Protein AF-U2QG32-F1 (afdb_monomer)

Foldseek 3Di:
DADDDDDADEDADLLVVLCVQLVPHQAEGELHQYCVNDALSDQLNVQQLPDPPFAWDQDPVGIDTDPDHDPSSVVSNVVNVVSVVSNVVSCPPRPYHYDYDHDDPVRNVVD

Solvent-accessible surface area (backbone atoms only — not comparable to full-atom values): 6583 Å² total; per-residue (Å²): 138,92,64,79,88,79,81,74,46,85,57,71,62,61,66,62,47,46,55,51,49,59,72,66,24,88,48,51,34,63,65,84,35,33,43,76,66,36,87,21,39,30,62,63,38,42,36,51,49,69,45,82,97,50,35,32,32,76,49,99,91,38,58,40,83,40,99,47,88,33,71,59,34,52,50,15,34,48,51,49,48,54,53,48,52,58,46,52,64,67,42,76,84,49,94,47,46,79,40,84,86,66,60,50,71,68,63,54,70,73,74

Secondary structure (DSSP, 8-state):
------SPPPSS-HHHHHHHHHHH-SSEEEPP--GGG-TTSSHHHHHHHT-TT--EEEETTEEEE-SS--HHHHHHHHHHHHHHHHHHHHHTT--SEEE-----HHHHHT-

Radius of gyration: 14.63 Å; Cα contacts (8 Å, |Δi|>4): 160; chains: 1; bounding box: 33×24×49 Å

Structure (mmCIF, N/CA/C/O backbone):
data_AF-U2QG32-F1
#
_entry.id   AF-U2QG32-F1
#
loop_
_atom_site.group_PDB
_atom_site.id
_atom_site.type_symbol
_atom_site.label_atom_id
_atom_site.label_alt_id
_atom_site.label_comp_id
_atom_site.label_asym_id
_atom_site.label_entity_id
_atom_site.label_seq_id
_atom_site.pdbx_PDB_ins_code
_atom_site.Cartn_x
_atom_site.Cartn_y
_atom_site.Cartn_z
_atom_site.occupancy
_atom_site.B_iso_or_equiv
_atom_site.auth_seq_id
_atom_site.auth_comp_id
_atom_site.auth_asym_id
_atom_site.auth_atom_id
_atom_site.pdbx_PDB_model_num
ATOM 1 N N . MET A 1 1 ? -0.188 2.613 -28.923 1.00 55.59 1 MET A N 1
ATOM 2 C CA . MET A 1 1 ? -1.343 2.313 -28.050 1.00 55.59 1 MET A CA 1
ATOM 3 C C . MET A 1 1 ? -1.151 3.103 -26.763 1.00 55.59 1 MET A C 1
ATOM 5 O O . MET A 1 1 ? -0.023 3.141 -26.295 1.00 55.59 1 MET A O 1
ATOM 9 N N . IL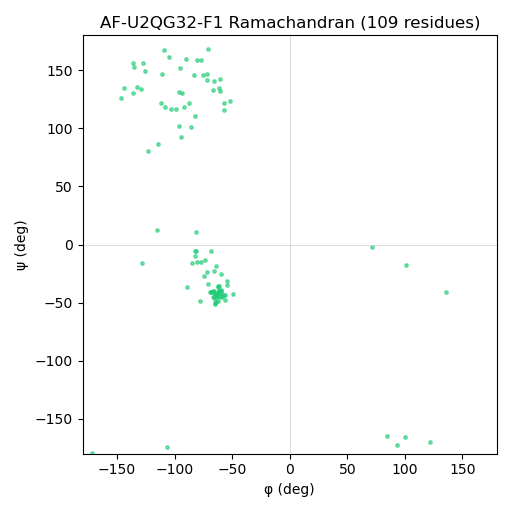E A 1 2 ? -2.180 3.778 -26.245 1.00 71.62 2 ILE A N 1
ATOM 10 C CA . ILE A 1 2 ? -2.126 4.431 -24.925 1.00 71.62 2 ILE A CA 1
ATOM 11 C C . ILE A 1 2 ? -2.893 3.522 -23.970 1.00 71.62 2 ILE A C 1
ATOM 13 O O . ILE A 1 2 ? -4.083 3.295 -24.176 1.00 71.62 2 ILE A O 1
ATOM 17 N N . ALA A 1 3 ? -2.202 2.979 -22.973 1.00 75.88 3 ALA A N 1
ATOM 18 C CA . ALA A 1 3 ? -2.788 2.152 -21.928 1.00 75.88 3 ALA A CA 1
ATOM 19 C C . ALA A 1 3 ? -2.739 2.902 -20.593 1.00 75.88 3 ALA A C 1
ATOM 21 O O . ALA A 1 3 ? -1.840 3.703 -20.334 1.00 75.88 3 ALA A O 1
ATOM 22 N N . THR A 1 4 ? -3.732 2.681 -19.741 1.00 76.25 4 THR A N 1
ATOM 23 C CA . THR A 1 4 ? -3.775 3.231 -18.383 1.00 76.25 4 THR A CA 1
ATOM 24 C C . THR A 1 4 ? -4.408 2.191 -17.479 1.00 76.25 4 THR A C 1
ATOM 26 O O . THR A 1 4 ? -5.426 1.605 -17.839 1.00 76.25 4 THR A O 1
ATOM 29 N N . ALA A 1 5 ? -3.816 1.963 -16.309 1.00 81.75 5 ALA A N 1
ATOM 30 C CA . ALA A 1 5 ? -4.427 1.133 -15.283 1.00 81.75 5 ALA A CA 1
ATOM 31 C C . ALA A 1 5 ? -5.170 2.004 -14.268 1.00 81.75 5 ALA A C 1
ATOM 33 O O . ALA A 1 5 ? -4.618 2.973 -13.743 1.00 81.75 5 ALA A O 1
ATOM 34 N N . LEU A 1 6 ? -6.416 1.629 -13.985 1.00 80.31 6 LEU A N 1
ATOM 35 C CA . LEU A 1 6 ? -7.248 2.222 -12.947 1.00 80.31 6 LEU A CA 1
ATOM 36 C C . LEU A 1 6 ? -7.821 1.106 -12.073 1.00 80.31 6 LEU A C 1
ATOM 38 O O . LEU A 1 6 ? -8.359 0.129 -12.589 1.00 80.31 6 LEU A O 1
ATOM 42 N N . GLY A 1 7 ? -7.749 1.292 -10.757 1.00 84.69 7 GLY A N 1
ATOM 43 C CA . GLY A 1 7 ? -8.335 0.375 -9.782 1.00 84.69 7 GLY A CA 1
ATOM 44 C C . GLY A 1 7 ? -7.453 -0.820 -9.419 1.00 84.69 7 GLY A C 1
ATOM 45 O O . GLY A 1 7 ? -6.242 -0.824 -9.640 1.00 84.69 7 GLY A O 1
ATOM 46 N N . SER A 1 8 ? -8.091 -1.802 -8.788 1.00 92.62 8 SER A N 1
ATOM 47 C CA . SER A 1 8 ? -7.448 -2.977 -8.209 1.00 92.62 8 SER A CA 1
ATOM 48 C C . SER A 1 8 ? -7.203 -4.076 -9.245 1.00 92.62 8 SER A C 1
ATOM 50 O O . SER A 1 8 ? -8.018 -4.311 -10.136 1.00 92.62 8 SER A O 1
ATOM 52 N N . PHE A 1 9 ? -6.109 -4.808 -9.075 1.00 94.88 9 PHE A N 1
ATOM 53 C CA . PHE A 1 9 ? -5.746 -5.976 -9.866 1.00 94.88 9 PHE A CA 1
ATOM 54 C C . PHE A 1 9 ? -6.196 -7.269 -9.177 1.00 94.88 9 PHE A C 1
ATOM 56 O O . PHE A 1 9 ? -6.301 -7.354 -7.950 1.00 94.88 9 PHE A O 1
ATOM 63 N N . ALA A 1 10 ? -6.452 -8.297 -9.983 1.00 93.44 10 ALA A N 1
ATOM 64 C CA . ALA A 1 10 ? -6.772 -9.631 -9.495 1.00 93.44 10 A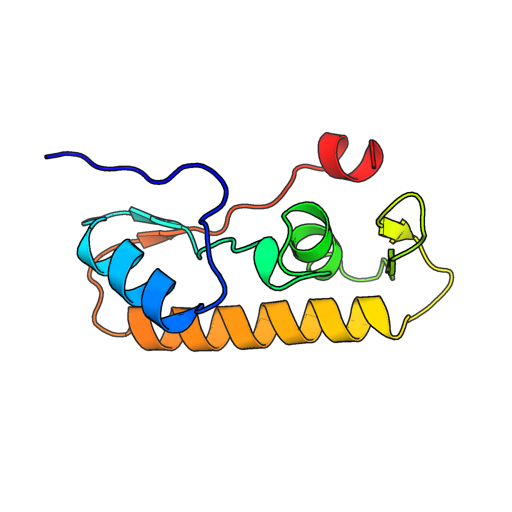LA A CA 1
ATOM 65 C C . ALA A 1 10 ? -5.506 -10.415 -9.103 1.00 93.44 10 ALA A C 1
ATOM 67 O O . ALA A 1 10 ? -4.414 -10.163 -9.608 1.00 93.44 10 ALA A O 1
ATOM 68 N N . GLY A 1 11 ? -5.681 -11.430 -8.253 1.00 95.94 11 GLY A N 1
ATOM 69 C CA . GLY A 1 11 ? -4.624 -12.375 -7.885 1.00 95.94 11 GLY A CA 1
ATOM 70 C C . GLY A 1 11 ? -3.846 -12.001 -6.622 1.00 95.94 11 GLY A C 1
ATOM 71 O O . GLY A 1 11 ? -4.217 -11.093 -5.880 1.00 95.94 11 GLY A O 1
ATOM 72 N N . HIS A 1 12 ? -2.777 -12.760 -6.362 1.00 97.38 12 HIS A N 1
ATOM 73 C CA . HIS A 1 12 ? -2.022 -12.705 -5.102 1.00 97.38 12 HIS A CA 1
ATOM 74 C C . HIS A 1 12 ? -0.506 -12.520 -5.285 1.00 97.38 12 HIS A C 1
ATOM 76 O O . HIS A 1 12 ? 0.181 -12.169 -4.327 1.00 97.38 12 HIS A O 1
ATOM 82 N N . ASP A 1 13 ? 0.018 -12.750 -6.493 1.00 97.62 13 ASP A N 1
ATOM 83 C CA . ASP A 1 13 ? 1.441 -12.597 -6.801 1.00 97.62 13 ASP A CA 1
ATOM 84 C C . ASP A 1 13 ? 1.745 -11.139 -7.165 1.00 97.62 13 ASP A C 1
ATOM 86 O O . ASP A 1 13 ? 1.468 -10.667 -8.271 1.00 97.62 13 ASP A O 1
ATOM 90 N N . TYR A 1 14 ? 2.305 -10.419 -6.196 1.00 97.69 14 TYR A N 1
ATOM 91 C CA . TYR A 1 14 ? 2.614 -9.004 -6.338 1.00 97.69 14 TYR A CA 1
ATOM 92 C C . TYR A 1 14 ? 3.744 -8.748 -7.343 1.00 97.69 14 TYR A C 1
ATOM 94 O O . TYR A 1 14 ? 3.638 -7.843 -8.165 1.00 97.69 14 TYR A O 1
ATOM 102 N N . ALA A 1 15 ? 4.796 -9.572 -7.334 1.00 97.69 15 ALA A N 1
ATOM 103 C CA . ALA A 1 15 ? 5.941 -9.398 -8.225 1.00 97.69 15 ALA A CA 1
ATOM 104 C C . ALA A 1 15 ? 5.558 -9.670 -9.687 1.00 97.69 15 ALA A C 1
ATOM 106 O O . ALA A 1 15 ? 5.944 -8.917 -10.583 1.00 97.69 15 ALA A O 1
ATOM 107 N N . ALA A 1 16 ? 4.752 -10.708 -9.940 1.00 97.44 16 ALA A N 1
ATOM 108 C CA . ALA A 1 16 ? 4.205 -10.951 -11.273 1.00 97.44 16 ALA A CA 1
ATOM 109 C C . ALA A 1 16 ? 3.322 -9.792 -11.750 1.00 97.44 16 ALA A C 1
ATOM 111 O O . ALA A 1 16 ? 3.423 -9.387 -12.909 1.00 97.44 16 ALA A O 1
ATOM 112 N N . CYS A 1 17 ? 2.509 -9.218 -10.859 1.0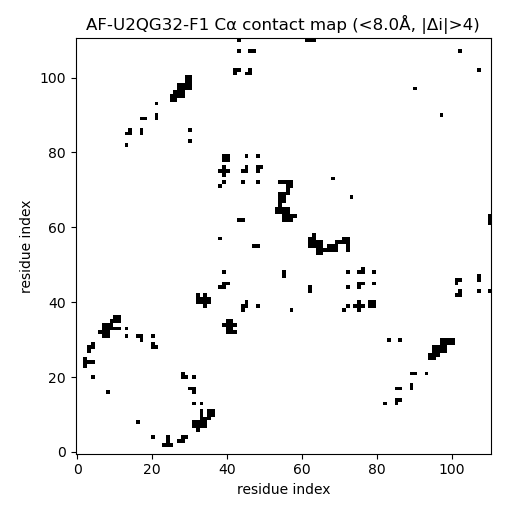0 97.31 17 CYS A N 1
ATOM 113 C CA . CYS A 1 17 ? 1.698 -8.052 -11.190 1.00 97.31 17 CYS A CA 1
ATOM 114 C C . CYS A 1 17 ? 2.559 -6.821 -11.516 1.00 97.31 17 CYS A C 1
ATOM 116 O O . CYS A 1 17 ? 2.304 -6.168 -12.524 1.00 97.31 17 CYS A O 1
ATOM 118 N N . CYS A 1 18 ? 3.622 -6.547 -10.749 1.00 96.69 18 CYS A N 1
ATOM 119 C CA . CYS A 1 18 ? 4.574 -5.471 -11.050 1.00 96.69 18 CYS A CA 1
ATOM 120 C C . CYS A 1 18 ? 5.188 -5.625 -12.447 1.00 96.69 18 CYS A C 1
ATOM 122 O O . CYS A 1 18 ? 5.173 -4.671 -13.222 1.00 96.69 18 CYS A O 1
ATOM 124 N N . ARG A 1 19 ? 5.670 -6.829 -12.798 1.00 95.88 19 ARG A N 1
ATOM 125 C CA . ARG A 1 19 ? 6.213 -7.109 -14.140 1.00 95.88 19 ARG A CA 1
ATOM 126 C C . ARG A 1 19 ? 5.190 -6.851 -15.241 1.00 95.88 19 ARG A C 1
ATOM 128 O O . ARG A 1 19 ? 5.528 -6.220 -16.236 1.00 95.88 19 ARG A O 1
ATOM 135 N N . ALA A 1 20 ? 3.953 -7.312 -15.057 1.00 94.88 20 ALA A N 1
ATOM 136 C CA . ALA A 1 20 ? 2.888 -7.108 -16.033 1.00 94.88 20 ALA A CA 1
ATOM 137 C C . ALA A 1 20 ? 2.554 -5.617 -16.198 1.00 94.88 20 ALA A C 1
ATOM 139 O O . ALA A 1 20 ? 2.550 -5.098 -17.307 1.00 94.88 20 ALA A O 1
ATOM 140 N N . VAL A 1 21 ? 2.338 -4.898 -15.094 1.00 94.56 21 VAL A N 1
ATOM 141 C CA . VAL A 1 21 ? 1.972 -3.473 -15.115 1.00 94.56 21 VAL A CA 1
ATOM 142 C C . VAL A 1 21 ? 3.062 -2.616 -15.759 1.00 94.56 21 VAL A C 1
ATOM 144 O O . VAL A 1 21 ? 2.755 -1.765 -16.591 1.00 94.56 21 VAL A O 1
ATOM 147 N N . LEU A 1 22 ? 4.328 -2.843 -15.407 1.00 94.62 22 LEU A N 1
ATOM 148 C CA . LEU A 1 22 ? 5.453 -2.077 -15.947 1.00 94.62 22 LEU A CA 1
ATOM 149 C C . LEU A 1 22 ? 5.792 -2.467 -17.394 1.00 94.62 22 LEU A C 1
ATOM 151 O O . LEU A 1 22 ? 6.278 -1.622 -18.144 1.00 94.62 22 LEU A O 1
ATOM 155 N N . GLY A 1 23 ? 5.504 -3.708 -17.802 1.00 93.62 23 GLY A N 1
ATOM 156 C CA . GLY A 1 23 ? 5.646 -4.161 -19.188 1.00 93.62 23 GLY A CA 1
ATOM 157 C C . GLY A 1 23 ? 4.597 -3.571 -20.136 1.00 93.62 23 GLY A C 1
ATOM 158 O O . GLY A 1 23 ? 4.913 -3.278 -21.285 1.00 93.62 23 GLY A O 1
ATOM 159 N N . GLU A 1 24 ? 3.371 -3.352 -19.652 1.00 93.25 24 GLU A N 1
ATOM 160 C CA . GLU A 1 24 ? 2.254 -2.845 -20.466 1.00 93.25 24 GLU A CA 1
ATOM 161 C C . GLU A 1 24 ? 2.163 -1.310 -20.489 1.00 93.25 24 GLU A C 1
ATOM 163 O O . GLU A 1 24 ? 1.803 -0.703 -21.501 1.00 93.25 24 GLU A O 1
ATOM 168 N N . LEU A 1 25 ? 2.464 -0.645 -19.369 1.00 92.31 25 LEU A N 1
ATOM 169 C CA . LEU A 1 25 ? 2.315 0.802 -19.247 1.00 92.31 25 LEU A CA 1
ATOM 170 C C . LEU A 1 25 ? 3.644 1.501 -19.530 1.00 92.31 25 LEU A C 1
ATOM 172 O O . LEU A 1 25 ? 4.514 1.580 -18.672 1.00 92.31 25 LEU A O 1
ATOM 176 N N . VAL A 1 26 ? 3.796 2.062 -20.729 1.00 81.62 26 VAL A N 1
ATOM 177 C CA . VAL A 1 26 ? 5.008 2.788 -21.136 1.00 81.62 26 VAL A CA 1
ATOM 178 C C . VAL A 1 26 ? 4.807 4.284 -20.869 1.00 81.62 26 VAL A C 1
ATOM 180 O O . VAL A 1 26 ? 4.230 5.003 -21.679 1.00 81.62 26 VAL A O 1
ATOM 183 N N . GLY A 1 27 ? 5.215 4.759 -19.689 1.00 88.88 27 GLY A N 1
ATOM 184 C CA . GLY A 1 27 ? 5.265 6.191 -19.355 1.00 88.88 27 GLY A CA 1
ATOM 185 C C . GLY A 1 27 ? 4.713 6.546 -17.978 1.00 88.88 27 GLY A C 1
ATOM 186 O O . GLY A 1 27 ? 5.316 7.350 -17.270 1.00 88.88 27 GLY A O 1
ATOM 187 N N . ARG A 1 28 ? 3.602 5.933 -17.555 1.00 92.81 28 ARG A N 1
ATOM 188 C CA . ARG A 1 28 ? 3.055 6.110 -16.203 1.00 92.81 28 ARG A CA 1
ATOM 189 C C . ARG A 1 28 ? 2.390 4.833 -15.712 1.00 92.81 28 ARG A C 1
ATOM 191 O O . ARG A 1 28 ? 1.488 4.333 -16.374 1.00 92.81 28 ARG A O 1
ATOM 198 N N . ALA A 1 29 ? 2.796 4.356 -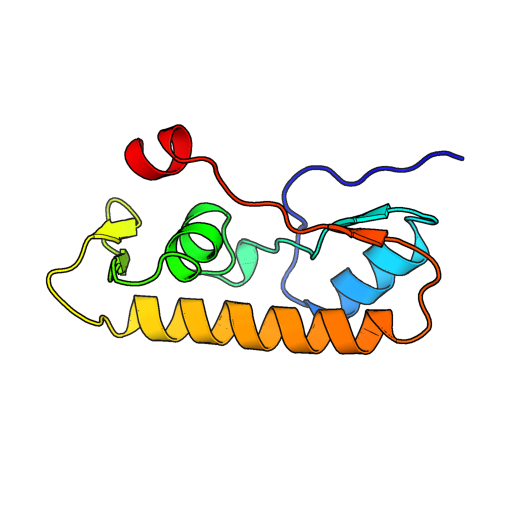14.540 1.00 93.94 29 ALA A N 1
ATOM 199 C CA . ALA A 1 29 ? 2.314 3.099 -13.981 1.00 93.94 29 ALA A CA 1
ATOM 200 C C . ALA A 1 29 ? 1.999 3.240 -12.486 1.00 93.94 29 ALA A C 1
ATOM 202 O O . ALA A 1 29 ? 2.837 3.749 -11.735 1.00 93.94 29 ALA A O 1
ATOM 203 N N . PRO A 1 30 ? 0.816 2.797 -12.024 1.00 94.19 30 PRO A N 1
ATOM 204 C CA . PRO A 1 30 ? 0.518 2.768 -10.606 1.00 94.19 30 PRO A CA 1
ATOM 205 C C . PRO A 1 30 ? 1.249 1.619 -9.915 1.00 94.19 30 PRO A C 1
ATOM 207 O O . PRO A 1 30 ? 1.385 0.531 -10.471 1.00 94.19 30 PRO A O 1
ATOM 210 N N . MET A 1 31 ? 1.653 1.846 -8.666 1.00 95.56 31 MET A N 1
ATOM 211 C CA . MET A 1 31 ? 1.995 0.759 -7.758 1.00 95.56 31 MET A CA 1
ATOM 212 C C . MET A 1 31 ? 0.772 -0.168 -7.635 1.00 95.56 31 MET A C 1
ATOM 214 O O . MET A 1 31 ? -0.299 0.325 -7.259 1.00 95.56 31 MET A O 1
ATOM 218 N N . PRO A 1 32 ? 0.885 -1.469 -7.959 1.00 95.94 32 PRO A N 1
ATOM 219 C CA . PRO A 1 32 ? -0.280 -2.339 -8.030 1.00 95.94 32 PRO A CA 1
ATOM 220 C C . PRO A 1 32 ? -1.032 -2.463 -6.703 1.00 95.94 32 PRO A C 1
ATOM 222 O O . PRO A 1 32 ? -0.435 -2.568 -5.630 1.00 95.94 32 PRO A O 1
ATOM 225 N N . GLU A 1 33 ? -2.361 -2.520 -6.775 1.00 95.62 33 GLU A N 1
ATOM 226 C CA . GLU A 1 33 ? -3.238 -2.857 -5.653 1.00 95.62 33 GLU A CA 1
ATOM 227 C C . GLU A 1 33 ? -3.836 -4.252 -5.851 1.00 95.62 33 GLU A C 1
ATOM 229 O O . GLU A 1 33 ? -4.546 -4.456 -6.827 1.00 95.62 33 GLU A O 1
ATOM 234 N N . LEU A 1 34 ? -3.563 -5.209 -4.951 1.00 97.00 34 LEU A N 1
ATOM 235 C CA . LEU A 1 34 ? -4.058 -6.595 -5.044 1.00 97.00 34 LEU A CA 1
ATOM 236 C C . LEU A 1 34 ? -4.851 -6.978 -3.777 1.00 97.00 34 LEU A C 1
ATOM 238 O O . LEU A 1 34 ? -4.308 -7.656 -2.898 1.00 97.00 34 LEU A O 1
ATOM 242 N N . PRO A 1 35 ? -6.134 -6.583 -3.659 1.00 96.31 35 PRO A N 1
ATOM 243 C CA . PRO A 1 35 ? -6.928 -6.781 -2.444 1.00 96.31 35 PRO A CA 1
ATOM 244 C C . PRO A 1 35 ? -7.092 -8.247 -2.021 1.00 96.31 35 PRO A C 1
ATOM 246 O O . PRO A 1 35 ? -7.273 -8.528 -0.839 1.00 96.31 35 PRO A O 1
ATOM 249 N N . ALA A 1 36 ? -6.993 -9.199 -2.957 1.00 96.94 36 ALA A N 1
ATOM 250 C CA . ALA A 1 36 ? -7.116 -10.625 -2.649 1.00 96.94 36 ALA A CA 1
ATOM 251 C C . ALA A 1 36 ? -5.994 -11.140 -1.720 1.00 96.94 36 ALA A C 1
ATOM 253 O O . ALA A 1 36 ? -6.177 -12.139 -1.032 1.00 96.94 36 ALA A O 1
ATOM 254 N N . ARG A 1 37 ? -4.868 -10.414 -1.603 1.00 96.75 37 ARG A N 1
ATOM 255 C CA . ARG A 1 37 ? -3.786 -10.708 -0.638 1.00 96.75 37 ARG A CA 1
ATOM 256 C C . ARG A 1 37 ? -4.182 -10.482 0.825 1.00 96.75 37 ARG A C 1
ATOM 258 O O . ARG A 1 37 ? -3.419 -10.838 1.721 1.00 96.75 37 ARG A O 1
ATOM 265 N N . GLY A 1 38 ? -5.379 -9.951 1.068 1.00 94.50 38 GLY A N 1
ATOM 266 C CA . GLY A 1 38 ? -5.987 -9.856 2.387 1.00 94.50 38 GLY A CA 1
ATOM 267 C C . GLY A 1 38 ? -5.857 -8.473 3.031 1.00 94.50 38 GLY A C 1
ATOM 268 O O . GLY A 1 38 ? -5.540 -7.489 2.357 1.00 94.50 38 GLY A O 1
ATOM 269 N N . PRO A 1 39 ? -6.129 -8.381 4.347 1.00 94.56 39 PRO A N 1
ATOM 270 C CA . PRO A 1 39 ? -6.138 -7.121 5.082 1.00 94.56 39 PRO A CA 1
ATOM 271 C C . PRO A 1 39 ? -4.863 -6.303 4.902 1.00 94.56 39 PRO A C 1
ATOM 273 O O . PRO A 1 39 ? -3.771 -6.760 5.237 1.00 94.56 39 PRO A O 1
ATOM 276 N N . GLY A 1 40 ? -5.016 -5.066 4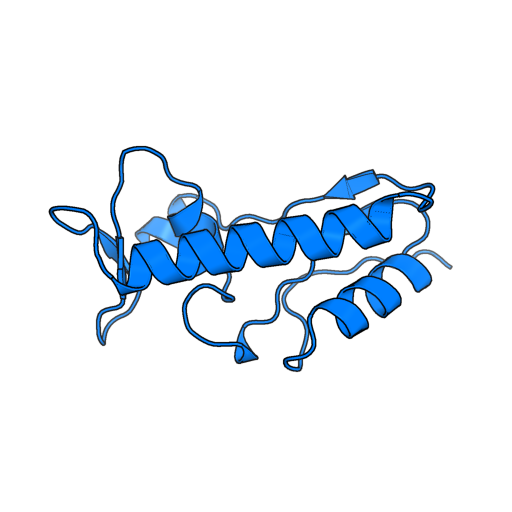.433 1.00 94.88 40 GLY A N 1
ATOM 277 C CA . GLY A 1 40 ? -3.903 -4.137 4.254 1.00 94.88 40 GLY A CA 1
ATOM 278 C C . GLY A 1 40 ? -3.438 -4.038 2.809 1.00 94.88 40 GLY A C 1
ATOM 279 O O . GLY A 1 40 ? -2.801 -3.048 2.468 1.00 94.88 40 GLY A O 1
ATOM 280 N N . ALA A 1 41 ? -3.804 -5.004 1.960 1.00 96.00 41 ALA A N 1
ATOM 281 C CA . ALA A 1 41 ? -3.586 -4.938 0.518 1.00 96.00 41 ALA A CA 1
ATOM 282 C C . ALA A 1 41 ? -4.706 -4.185 -0.221 1.00 96.00 41 ALA A C 1
ATOM 284 O O . ALA A 1 41 ? -4.523 -3.798 -1.376 1.00 96.00 41 ALA A O 1
ATOM 285 N N . ASP A 1 42 ? -5.852 -3.983 0.437 1.00 94.25 42 ASP A N 1
ATOM 286 C CA . ASP A 1 42 ? -6.994 -3.211 -0.053 1.00 94.25 42 ASP A CA 1
ATOM 287 C C . ASP A 1 42 ? -6.769 -1.691 0.049 1.00 94.25 42 ASP A C 1
ATOM 289 O O . ASP A 1 42 ? -5.975 -1.219 0.868 1.00 94.25 42 ASP A O 1
ATOM 293 N N . MET A 1 43 ? -7.511 -0.908 -0.744 1.00 94.25 43 MET A N 1
ATOM 294 C CA . MET A 1 43 ? -7.353 0.552 -0.812 1.00 94.25 43 MET A CA 1
ATOM 295 C C . MET A 1 43 ? -7.444 1.264 0.549 1.00 94.25 43 MET A C 1
ATOM 297 O O . MET A 1 43 ? -6.750 2.258 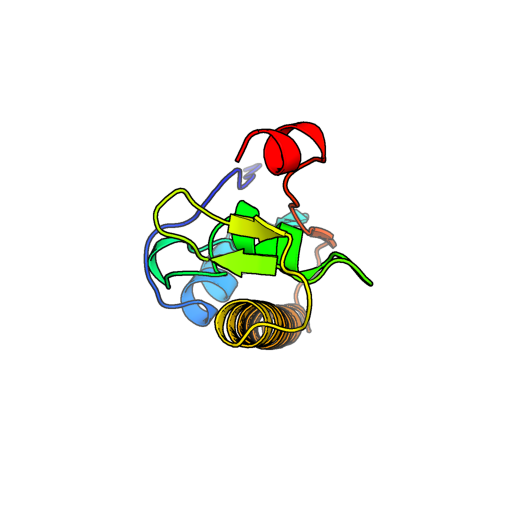0.768 1.00 94.25 43 MET A O 1
ATOM 301 N N . ILE A 1 44 ? -8.289 0.772 1.467 1.00 95.62 44 ILE A N 1
ATOM 302 C CA . ILE A 1 44 ? -8.509 1.404 2.773 1.00 95.62 44 ILE A CA 1
ATOM 303 C C . ILE A 1 44 ? -7.342 1.068 3.693 1.00 95.62 44 ILE A C 1
ATOM 305 O O . ILE A 1 44 ? -6.745 1.972 4.273 1.00 95.62 44 ILE A O 1
ATOM 309 N N . GLY A 1 45 ? -6.966 -0.209 3.774 1.00 95.12 45 GLY A N 1
ATOM 310 C CA . GLY A 1 45 ? -5.836 -0.661 4.580 1.00 95.12 45 GLY A CA 1
ATOM 311 C C . GLY A 1 45 ? -4.505 -0.027 4.162 1.00 95.12 45 GLY A C 1
ATOM 312 O O . GLY A 1 45 ? -3.728 0.398 5.024 1.00 95.12 45 GLY A O 1
ATOM 313 N N . ARG A 1 46 ? -4.261 0.123 2.851 1.00 95.75 46 ARG A N 1
ATOM 314 C CA . ARG A 1 46 ? -3.061 0.798 2.323 1.00 95.75 46 ARG A CA 1
ATOM 315 C C . ARG A 1 46 ? -3.038 2.273 2.690 1.00 95.75 46 ARG A C 1
ATOM 317 O O . ARG A 1 46 ? -2.043 2.753 3.228 1.00 95.75 46 ARG A O 1
ATOM 324 N N . ALA A 1 47 ? -4.134 2.985 2.437 1.00 95.75 47 ALA A N 1
ATOM 325 C CA . ALA A 1 47 ? -4.226 4.407 2.740 1.00 95.75 47 ALA A CA 1
ATOM 326 C C . ALA A 1 47 ? -4.125 4.676 4.251 1.00 95.75 47 ALA A C 1
ATOM 328 O O . ALA A 1 47 ? -3.361 5.542 4.668 1.00 95.75 47 ALA A O 1
ATOM 329 N N . ALA A 1 48 ? -4.799 3.878 5.081 1.00 95.19 48 ALA A N 1
ATOM 330 C CA . ALA A 1 48 ? -4.713 3.973 6.535 1.00 95.19 48 ALA A CA 1
ATOM 331 C C . ALA A 1 48 ? -3.288 3.715 7.063 1.00 95.19 48 ALA A C 1
ATOM 333 O O . ALA A 1 48 ? -2.835 4.374 7.998 1.00 95.19 48 ALA A O 1
ATOM 334 N N . SER A 1 49 ? -2.538 2.807 6.430 1.00 94.88 49 SER A N 1
ATOM 335 C CA . SER A 1 49 ? -1.153 2.496 6.812 1.00 94.88 49 SER A CA 1
ATOM 336 C C . SER A 1 49 ? -0.176 3.660 6.597 1.00 94.88 49 SER A C 1
ATOM 338 O O . SER A 1 49 ? 0.856 3.713 7.281 1.00 94.88 49 SER A O 1
ATOM 340 N N . LEU A 1 50 ? -0.515 4.599 5.705 1.00 94.38 50 LEU A N 1
ATOM 341 C CA . LEU A 1 50 ? 0.256 5.810 5.406 1.00 94.38 50 LEU A CA 1
ATOM 342 C C . LEU A 1 50 ? 0.019 6.954 6.400 1.00 94.38 50 LEU A C 1
ATOM 344 O O . LEU A 1 50 ? 0.751 7.937 6.347 1.00 94.38 50 LEU A O 1
ATOM 348 N N . LEU A 1 51 ? -0.968 6.853 7.298 1.00 92.69 51 LEU A N 1
ATOM 349 C CA . LEU A 1 51 ? -1.326 7.942 8.206 1.00 92.69 51 LEU A CA 1
ATOM 350 C C . LEU A 1 51 ? -0.403 7.967 9.442 1.00 92.69 51 LEU A C 1
ATOM 352 O O . LEU A 1 51 ? -0.473 7.071 10.2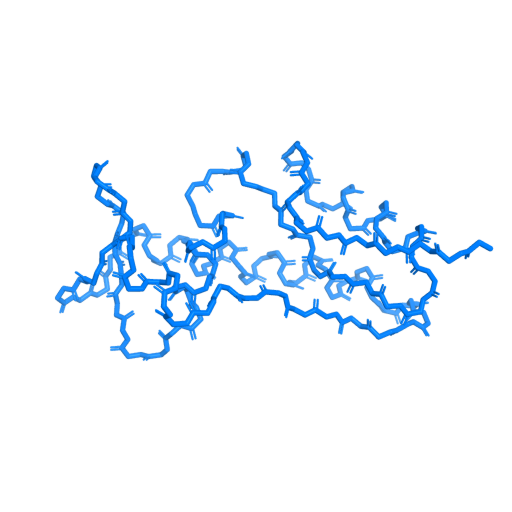96 1.00 92.69 51 LEU A O 1
ATOM 356 N N . PRO A 1 52 ? 0.481 8.972 9.580 1.00 90.31 52 PRO A N 1
ATOM 357 C CA . PRO A 1 52 ? 1.312 9.108 10.768 1.00 90.31 52 PRO A CA 1
ATOM 358 C C . PRO A 1 52 ? 0.456 9.550 11.961 1.00 90.31 52 PRO A C 1
ATOM 360 O O . PRO A 1 52 ? -0.457 10.358 11.822 1.00 90.31 52 PRO A O 1
ATOM 363 N N . GLY A 1 53 ? 0.742 9.012 13.149 1.00 90.62 53 GLY A N 1
ATOM 364 C CA . GLY A 1 53 ? 0.046 9.394 14.387 1.00 90.62 53 GLY A CA 1
ATOM 365 C C . GLY A 1 53 ? -1.404 8.909 14.519 1.00 90.62 53 GLY A C 1
ATOM 366 O O . GLY A 1 53 ? -2.005 9.121 15.565 1.00 90.62 53 GLY A O 1
ATOM 367 N N . LEU A 1 54 ? -1.952 8.220 13.513 1.00 93.75 54 LEU A N 1
ATOM 368 C CA . LEU A 1 54 ? -3.308 7.671 13.528 1.00 93.75 54 LEU A CA 1
ATOM 369 C C . LEU A 1 54 ? -3.248 6.139 13.493 1.00 93.75 54 LEU A C 1
ATOM 371 O O . LEU A 1 54 ? -3.244 5.541 12.415 1.00 93.75 54 LEU A O 1
ATOM 375 N N . PRO A 1 55 ? -3.129 5.471 14.653 1.00 94.50 55 PRO A N 1
ATOM 376 C CA . PRO A 1 55 ? -3.153 4.019 14.685 1.00 94.50 55 PRO A CA 1
ATOM 377 C C . PRO A 1 55 ? -4.529 3.498 14.255 1.00 94.50 55 PRO A C 1
ATOM 379 O O . PRO A 1 55 ? -5.563 4.051 14.624 1.00 94.50 55 PRO A O 1
ATOM 382 N N . VAL A 1 56 ? -4.532 2.404 13.494 1.00 95.06 56 VAL A N 1
ATOM 383 C CA . VAL A 1 56 ? -5.747 1.743 13.001 1.00 95.06 56 VAL A CA 1
ATOM 384 C C . VAL A 1 56 ? -5.744 0.261 13.331 1.00 95.06 56 VAL A C 1
ATOM 386 O O . VAL A 1 56 ? -4.677 -0.329 13.493 1.00 95.06 56 VAL A O 1
ATOM 389 N N . ASP A 1 57 ? -6.918 -0.350 13.403 1.00 95.75 57 ASP A N 1
ATOM 390 C CA . ASP A 1 57 ? -7.103 -1.797 13.506 1.00 95.75 57 ASP A CA 1
ATOM 391 C C . ASP A 1 57 ? -8.219 -2.270 12.570 1.00 95.75 57 ASP A C 1
ATOM 393 O O . ASP A 1 57 ? -9.094 -1.485 12.193 1.00 95.75 57 ASP A O 1
ATOM 397 N N . LEU A 1 58 ? -8.186 -3.547 12.191 1.00 95.56 58 LEU A N 1
ATOM 398 C CA . LEU A 1 58 ? -9.257 -4.154 11.406 1.00 95.56 58 LEU A CA 1
ATOM 399 C C . LEU A 1 58 ? -10.279 -4.789 12.349 1.00 95.56 58 LEU A C 1
ATOM 401 O O . LEU A 1 58 ? -9.971 -5.736 13.069 1.00 95.56 58 LEU A O 1
ATOM 405 N N . GLN A 1 59 ? -11.510 -4.291 12.302 1.00 93.00 59 GLN A N 1
ATOM 406 C CA . GLN A 1 59 ? -12.650 -4.818 13.048 1.00 93.00 59 GLN A CA 1
ATOM 407 C C . GLN A 1 59 ? -13.635 -5.513 12.093 1.00 93.00 59 GLN A C 1
ATOM 409 O O . GLN A 1 59 ? -13.538 -5.323 10.879 1.00 93.00 59 GLN A O 1
ATOM 414 N N . PRO A 1 60 ? -14.623 -6.284 12.593 1.00 92.31 60 PRO A N 1
ATOM 415 C CA . PRO A 1 60 ? -15.617 -6.937 11.735 1.00 92.31 60 PRO A CA 1
ATOM 416 C C . PRO A 1 60 ? -16.362 -5.977 10.795 1.00 92.31 60 PRO A C 1
ATOM 418 O O . PRO A 1 60 ? -16.717 -6.357 9.685 1.00 92.31 60 PRO A O 1
ATOM 421 N N . SER A 1 61 ? -16.567 -4.722 11.213 1.00 88.94 61 SER A N 1
ATOM 422 C CA . SER A 1 61 ? -17.197 -3.685 10.386 1.00 88.94 61 SER A CA 1
ATOM 423 C C . SER A 1 61 ? -16.246 -3.003 9.392 1.00 88.94 61 SER A C 1
ATOM 425 O O . SER A 1 61 ? -16.697 -2.153 8.633 1.00 88.94 61 SER A O 1
ATOM 427 N N . GLY A 1 62 ? -14.944 -3.299 9.434 1.00 92.25 62 GLY A N 1
ATOM 428 C CA . GLY A 1 62 ? -13.912 -2.640 8.631 1.00 92.25 62 GLY A CA 1
ATOM 429 C C . GLY A 1 62 ? -12.799 -1.991 9.458 1.00 92.25 62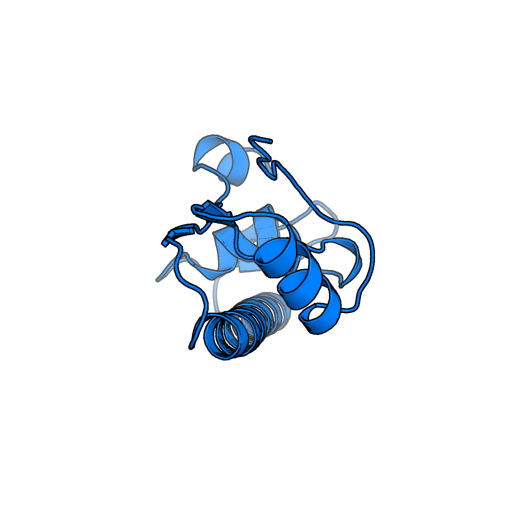 GLY A C 1
ATOM 430 O O . GLY A 1 62 ? -12.678 -2.201 10.667 1.00 92.25 62 GLY A O 1
ATOM 431 N N . TRP A 1 63 ? -11.959 -1.213 8.776 1.00 94.75 63 TRP A N 1
ATOM 432 C CA . TRP A 1 63 ? -10.848 -0.473 9.376 1.00 94.75 63 TRP A CA 1
ATOM 433 C C . TRP A 1 63 ? -11.356 0.635 10.305 1.00 94.75 63 TRP A C 1
ATOM 435 O O . TRP A 1 63 ? -12.247 1.395 9.942 1.00 94.75 63 TRP A O 1
ATOM 445 N N . ARG A 1 64 ? -10.785 0.745 11.507 1.00 93.94 64 ARG A N 1
ATOM 446 C CA . ARG A 1 64 ? -11.152 1.757 12.511 1.00 93.94 64 ARG A CA 1
ATOM 447 C C . ARG A 1 64 ? -9.918 2.377 13.139 1.00 93.94 64 ARG A C 1
ATOM 449 O O . ARG A 1 64 ? -8.888 1.717 13.257 1.00 93.94 64 ARG A O 1
ATOM 456 N N . LEU A 1 65 ? -10.043 3.623 13.600 1.00 94.00 65 LEU A N 1
ATOM 457 C CA . LEU A 1 65 ? -9.046 4.219 14.487 1.00 94.00 65 LEU A CA 1
ATOM 458 C C . LEU A 1 65 ? -8.957 3.403 15.780 1.00 94.00 65 LEU A C 1
ATOM 460 O O . LEU A 1 65 ? -9.968 3.023 16.371 1.00 94.00 65 LEU A O 1
ATOM 464 N N . ALA A 1 66 ? -7.730 3.142 16.205 1.00 94.06 66 ALA A N 1
ATOM 465 C CA . ALA A 1 66 ? -7.421 2.451 17.442 1.00 94.06 66 ALA A CA 1
ATOM 466 C C . ALA A 1 66 ? -6.914 3.448 18.490 1.00 94.06 66 ALA A C 1
ATOM 468 O O . ALA A 1 66 ? -6.448 4.536 18.166 1.00 94.06 66 ALA A O 1
ATOM 469 N N . GLN A 1 67 ? -6.955 3.059 19.764 1.00 93.19 67 GLN A N 1
ATOM 470 C CA . GLN A 1 67 ? -6.363 3.854 20.851 1.00 93.19 67 GLN A CA 1
ATOM 471 C C . GLN A 1 67 ? -4.823 3.784 20.863 1.00 93.19 67 GLN A C 1
ATOM 473 O O . GLN A 1 67 ? -4.161 4.569 21.532 1.00 93.19 67 GLN A O 1
ATOM 478 N N . GLY A 1 68 ? -4.235 2.840 20.123 1.00 93.50 68 GLY A N 1
ATOM 479 C CA . GLY A 1 68 ? -2.794 2.623 20.066 1.00 93.50 68 GLY A CA 1
ATOM 480 C C . GLY A 1 68 ? -2.400 1.608 18.991 1.00 93.50 68 GLY A C 1
ATOM 481 O O . GLY A 1 68 ? -3.267 1.092 18.281 1.00 93.50 68 GLY A O 1
ATOM 482 N N . PRO A 1 69 ? -1.097 1.310 18.839 1.00 91.69 69 PRO A N 1
ATOM 483 C CA . PRO A 1 69 ? -0.605 0.410 17.799 1.00 91.69 69 PRO A CA 1
ATOM 484 C C . PRO A 1 69 ? -1.248 -0.985 17.859 1.00 91.69 69 PRO A C 1
ATOM 486 O O . PRO A 1 69 ? -0.995 -1.759 18.783 1.00 91.69 69 PRO A O 1
ATOM 489 N N . SER A 1 70 ? -2.002 -1.356 16.827 1.00 94.88 70 SER A N 1
ATOM 490 C CA . SER A 1 70 ? -2.613 -2.685 16.707 1.00 94.88 70 SER A CA 1
ATOM 491 C C . SER A 1 70 ? -1.694 -3.683 15.990 1.00 94.88 70 SER A C 1
ATOM 493 O O . SER A 1 70 ? -0.770 -3.304 15.261 1.00 94.88 70 SER A O 1
ATOM 495 N N . LEU A 1 71 ? -1.941 -4.982 16.178 1.00 95.38 71 LEU A N 1
ATOM 496 C CA . LEU A 1 71 ? -1.212 -6.024 15.450 1.00 95.38 71 LEU A CA 1
ATOM 497 C C . LEU A 1 71 ? -1.528 -5.988 13.950 1.00 95.38 71 LEU A C 1
ATOM 499 O O . LEU A 1 71 ? -0.605 -6.076 13.138 1.00 95.38 71 LEU A O 1
ATOM 503 N N . ILE A 1 72 ? -2.806 -5.853 13.582 1.00 95.69 72 ILE A N 1
ATOM 504 C CA . ILE A 1 72 ? -3.225 -5.873 12.176 1.00 95.69 72 ILE A CA 1
ATOM 505 C C . ILE A 1 72 ? -2.741 -4.616 11.450 1.00 95.69 72 ILE A C 1
ATOM 507 O O . ILE A 1 72 ? -2.189 -4.729 10.360 1.00 95.69 72 ILE A O 1
ATOM 511 N N . GLY A 1 73 ? -2.813 -3.442 12.082 1.00 95.81 73 GLY A N 1
ATOM 512 C CA . GLY A 1 73 ? -2.264 -2.198 11.536 1.00 95.81 73 GLY A CA 1
ATOM 513 C C . GLY A 1 73 ? -0.749 -2.261 11.316 1.00 95.81 73 GLY A C 1
ATOM 514 O O . GLY A 1 73 ? -0.256 -1.834 10.273 1.00 95.81 73 GLY A O 1
ATOM 515 N N . ARG A 1 74 ? 0.012 -2.866 12.245 1.00 95.31 74 ARG A N 1
ATOM 516 C CA . ARG A 1 74 ? 1.455 -3.106 12.039 1.00 95.31 74 ARG A CA 1
ATOM 517 C C . ARG A 1 74 ? 1.724 -4.044 10.862 1.00 95.31 74 ARG A C 1
ATOM 519 O O . ARG A 1 74 ? 2.642 -3.786 10.087 1.00 95.31 74 ARG A O 1
ATOM 526 N N . ARG A 1 75 ? 0.936 -5.114 10.719 1.00 96.44 75 ARG A N 1
ATOM 527 C CA . ARG A 1 75 ? 1.053 -6.059 9.596 1.00 96.44 75 ARG A CA 1
ATOM 528 C C . ARG A 1 75 ? 0.736 -5.393 8.259 1.00 96.44 75 ARG A C 1
ATOM 530 O O . ARG A 1 75 ? 1.511 -5.565 7.327 1.00 96.44 75 ARG A O 1
ATOM 537 N N . ALA A 1 76 ? -0.325 -4.592 8.186 1.00 96.75 76 ALA A N 1
ATOM 538 C CA . ALA A 1 76 ? -0.684 -3.843 6.983 1.00 96.75 76 ALA A CA 1
ATOM 539 C C . ALA A 1 76 ? 0.401 -2.832 6.588 1.00 96.75 76 ALA A C 1
ATOM 541 O O . ALA A 1 76 ? 0.816 -2.792 5.433 1.00 96.75 76 ALA A O 1
ATOM 542 N N . ARG A 1 77 ? 0.953 -2.087 7.558 1.00 96.12 77 ARG A N 1
ATOM 543 C CA . ARG A 1 77 ? 2.078 -1.176 7.302 1.00 96.12 77 ARG A CA 1
ATOM 544 C C . ARG A 1 77 ? 3.316 -1.910 6.796 1.00 96.12 77 ARG A C 1
ATOM 546 O O . ARG A 1 77 ? 3.984 -1.402 5.901 1.00 96.12 77 ARG A O 1
ATOM 553 N N . ARG A 1 78 ? 3.621 -3.087 7.351 1.00 97.12 78 ARG A N 1
ATOM 554 C CA . ARG A 1 78 ? 4.730 -3.910 6.862 1.00 97.12 78 ARG A CA 1
ATOM 555 C C . ARG A 1 78 ? 4.479 -4.411 5.443 1.00 97.12 78 ARG A C 1
ATOM 557 O O . ARG A 1 78 ? 5.342 -4.218 4.604 1.00 97.12 78 ARG A O 1
ATOM 564 N N . MET A 1 79 ? 3.289 -4.940 5.163 1.00 97.56 79 MET A N 1
ATOM 565 C CA . MET A 1 79 ? 2.902 -5.375 3.819 1.00 97.56 79 MET A CA 1
ATOM 566 C C . MET A 1 79 ? 3.036 -4.244 2.792 1.00 97.56 79 MET A C 1
ATOM 568 O O . MET A 1 79 ? 3.599 -4.458 1.729 1.00 97.56 79 MET A O 1
ATOM 572 N N . LEU A 1 80 ? 2.596 -3.025 3.123 1.00 96.88 80 LEU A N 1
ATOM 573 C CA . LEU A 1 80 ? 2.770 -1.862 2.250 1.00 96.88 80 LEU A CA 1
ATOM 574 C C . LEU A 1 80 ? 4.253 -1.519 2.010 1.00 96.88 80 LEU A C 1
ATOM 576 O O . LEU A 1 80 ? 4.612 -1.081 0.918 1.00 96.88 80 LEU A O 1
ATOM 580 N N . GLY A 1 81 ? 5.100 -1.696 3.027 1.00 97.25 81 GLY A N 1
ATOM 581 C CA . GLY A 1 81 ? 6.551 -1.540 2.922 1.00 97.25 81 GLY A CA 1
ATOM 582 C C . GLY A 1 81 ? 7.178 -2.577 1.992 1.00 97.25 81 GLY A C 1
ATOM 583 O O . GLY A 1 81 ? 7.871 -2.188 1.055 1.00 97.25 81 GLY A O 1
ATOM 584 N N . ASP A 1 82 ? 6.864 -3.856 2.208 1.00 97.75 82 ASP A N 1
ATOM 585 C CA . ASP A 1 82 ? 7.338 -4.982 1.395 1.00 97.75 82 ASP A CA 1
ATOM 586 C C . ASP A 1 82 ? 6.893 -4.809 -0.079 1.00 97.75 82 ASP A C 1
ATOM 588 O O . ASP A 1 82 ? 7.690 -4.929 -1.007 1.00 97.75 82 ASP A O 1
ATOM 592 N N . ASP A 1 83 ? 5.633 -4.427 -0.307 1.00 97.38 83 ASP A N 1
ATOM 593 C CA . ASP A 1 83 ? 5.076 -4.141 -1.635 1.00 97.38 83 ASP A CA 1
ATOM 594 C C . ASP A 1 83 ? 5.787 -2.973 -2.330 1.00 97.38 83 ASP A C 1
ATOM 596 O O . ASP A 1 83 ? 6.046 -3.007 -3.535 1.00 97.38 83 ASP A O 1
ATOM 600 N N . ARG A 1 84 ? 6.115 -1.917 -1.581 1.00 96.62 84 ARG A N 1
ATOM 601 C CA . ARG A 1 84 ? 6.888 -0.791 -2.108 1.00 96.62 84 ARG A CA 1
ATOM 602 C C . ARG A 1 84 ? 8.293 -1.237 -2.501 1.00 96.62 84 ARG A C 1
ATOM 604 O O . ARG A 1 84 ? 8.761 -0.821 -3.552 1.00 96.62 84 ARG A O 1
ATOM 611 N N . GLU A 1 85 ? 8.955 -2.050 -1.683 1.00 97.88 85 GLU A N 1
ATOM 612 C CA . GLU A 1 85 ? 10.305 -2.553 -1.968 1.00 97.88 85 GLU A CA 1
ATOM 613 C C . GLU A 1 85 ? 10.327 -3.403 -3.241 1.00 97.88 85 GLU A C 1
ATOM 615 O O . GLU A 1 85 ? 11.101 -3.106 -4.149 1.00 97.88 85 GLU A O 1
ATOM 620 N N . ILE A 1 86 ? 9.401 -4.359 -3.372 1.00 97.94 86 ILE A N 1
ATOM 621 C CA . ILE A 1 86 ? 9.263 -5.180 -4.586 1.00 97.94 86 ILE A CA 1
ATOM 622 C C . ILE A 1 86 ? 8.978 -4.303 -5.810 1.00 97.94 86 ILE A C 1
ATOM 624 O O . ILE A 1 86 ? 9.516 -4.540 -6.890 1.00 97.94 86 ILE A O 1
ATOM 628 N N . PHE A 1 87 ? 8.114 -3.293 -5.678 1.00 97.19 87 PHE A N 1
ATOM 629 C CA . PHE A 1 87 ? 7.817 -2.397 -6.793 1.00 97.19 87 PHE A CA 1
ATOM 630 C C . PHE A 1 87 ? 9.042 -1.568 -7.194 1.00 97.19 87 PHE A C 1
ATOM 632 O O . PHE A 1 87 ? 9.352 -1.492 -8.377 1.00 97.19 87 PHE A O 1
ATOM 639 N N . VAL A 1 88 ? 9.769 -1.007 -6.222 1.00 96.50 88 VAL A N 1
ATOM 640 C CA . VAL A 1 88 ? 11.005 -0.241 -6.454 1.00 96.50 88 VAL A CA 1
ATOM 641 C C . VAL A 1 88 ? 12.077 -1.086 -7.137 1.00 96.50 88 VAL A C 1
ATOM 643 O O . VAL A 1 88 ? 12.736 -0.583 -8.041 1.00 96.50 88 VAL A O 1
ATOM 646 N N . GLU A 1 89 ? 12.211 -2.363 -6.779 1.00 97.06 89 GLU A N 1
ATOM 647 C CA . GLU A 1 89 ? 13.126 -3.288 -7.457 1.00 97.06 89 GLU A CA 1
ATOM 648 C C . GLU A 1 89 ? 12.831 -3.382 -8.962 1.00 97.06 89 GLU A C 1
ATOM 650 O O . GLU A 1 89 ? 13.737 -3.288 -9.785 1.00 97.06 89 GLU A O 1
ATOM 655 N N . HIS A 1 90 ? 11.555 -3.472 -9.341 1.00 96.12 90 HIS A N 1
ATOM 656 C CA . HIS A 1 90 ? 11.156 -3.546 -10.748 1.00 96.12 90 HIS A CA 1
ATOM 657 C C . HIS A 1 90 ? 11.210 -2.192 -11.473 1.00 96.12 90 HIS A C 1
ATOM 659 O O . HIS A 1 90 ? 11.163 -2.154 -12.702 1.00 96.12 90 HIS A O 1
ATOM 665 N N . LEU A 1 91 ? 11.303 -1.080 -10.737 1.00 95.81 91 LEU A N 1
ATOM 666 C CA . LEU A 1 91 ? 11.424 0.258 -11.315 1.00 95.81 91 LEU A CA 1
ATOM 667 C C . LEU A 1 91 ? 12.850 0.607 -11.752 1.00 95.81 91 LEU A C 1
ATOM 669 O O . LEU A 1 91 ? 12.996 1.581 -12.484 1.00 95.81 91 LEU A O 1
ATOM 673 N N . ALA A 1 92 ? 13.875 -0.141 -11.320 1.00 92.62 92 ALA A N 1
ATOM 674 C CA . ALA A 1 92 ? 15.285 0.232 -11.482 1.00 92.62 92 ALA A CA 1
ATOM 675 C C . ALA A 1 92 ? 15.659 0.661 -12.916 1.00 92.62 92 ALA A C 1
ATOM 677 O O . ALA A 1 92 ? 16.319 1.683 -13.088 1.00 92.62 92 ALA A O 1
ATOM 678 N N . ASP A 1 93 ? 15.157 -0.063 -13.921 1.00 88.69 93 ASP A N 1
ATOM 679 C CA . ASP A 1 93 ? 15.415 0.199 -15.345 1.00 88.69 93 ASP A CA 1
ATOM 680 C C . ASP A 1 93 ? 14.149 0.601 -16.126 1.00 88.69 93 ASP A C 1
ATOM 682 O O . ASP A 1 93 ? 14.136 0.613 -17.360 1.00 88.69 93 ASP A O 1
ATOM 686 N N . TRP A 1 94 ? 13.049 0.912 -15.432 1.00 94.88 94 TRP A N 1
ATOM 687 C CA . TRP A 1 94 ? 11.787 1.243 -16.087 1.00 94.88 94 TRP A CA 1
ATOM 688 C C . TRP A 1 94 ? 11.709 2.749 -16.417 1.00 94.88 94 TRP A C 1
ATOM 690 O O . TRP A 1 94 ? 11.772 3.583 -15.515 1.00 94.88 94 TRP A O 1
ATOM 700 N N . PRO A 1 95 ? 11.525 3.140 -17.695 1.00 92.19 95 PRO A N 1
ATOM 701 C CA . PRO A 1 95 ? 11.761 4.513 -18.164 1.00 92.19 95 PRO A CA 1
ATOM 702 C C . PRO A 1 95 ? 10.611 5.503 -17.888 1.00 92.19 95 PRO A C 1
ATOM 704 O O . PRO A 1 95 ? 10.588 6.597 -18.454 1.00 92.19 95 PRO A O 1
ATOM 707 N N . GLY A 1 96 ? 9.615 5.124 -17.085 1.00 93.06 96 GLY A N 1
ATOM 708 C CA . GLY A 1 96 ? 8.406 5.915 -16.853 1.00 93.06 96 GLY A CA 1
ATOM 709 C C . GLY A 1 96 ? 8.337 6.581 -15.476 1.00 93.06 96 GLY A C 1
ATOM 710 O O . GLY A 1 96 ? 9.247 6.523 -14.657 1.00 93.06 96 GLY A O 1
ATOM 711 N N . THR A 1 97 ? 7.196 7.212 -15.197 1.00 94.50 97 THR A N 1
ATOM 712 C CA . THR A 1 97 ? 6.879 7.809 -13.893 1.00 94.50 97 THR A CA 1
ATOM 713 C C . THR A 1 97 ? 5.994 6.877 -13.060 1.00 94.50 97 THR A C 1
ATOM 715 O O . THR A 1 97 ? 4.850 6.619 -13.456 1.00 94.50 97 THR A O 1
ATOM 718 N N . PRO A 1 98 ? 6.457 6.383 -11.900 1.00 94.62 98 PRO A N 1
ATOM 719 C CA . PRO A 1 98 ? 5.607 5.612 -11.007 1.00 94.62 98 PRO A CA 1
ATOM 720 C C . PRO A 1 98 ? 4.582 6.523 -10.329 1.00 94.62 98 PRO A C 1
ATOM 722 O O . PRO A 1 98 ? 4.860 7.679 -10.008 1.00 94.62 98 PRO A O 1
ATOM 725 N N . THR A 1 99 ? 3.391 5.995 -10.068 1.00 93.38 99 THR A N 1
ATOM 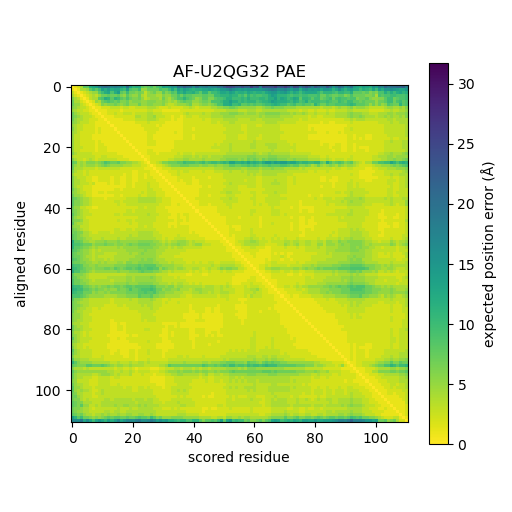726 C CA . THR A 1 99 ? 2.349 6.693 -9.308 1.00 93.38 99 THR A CA 1
ATOM 727 C C . THR A 1 99 ? 1.863 5.865 -8.133 1.00 93.38 99 THR A C 1
ATOM 729 O O . THR A 1 99 ? 1.806 4.641 -8.205 1.00 93.38 99 THR A O 1
ATOM 732 N N . LEU A 1 100 ? 1.453 6.537 -7.061 1.00 91.44 100 LEU A N 1
ATOM 733 C CA . LEU A 1 100 ? 0.807 5.915 -5.913 1.00 91.44 100 LEU A CA 1
ATOM 734 C C . LEU A 1 100 ? -0.652 6.370 -5.844 1.00 91.44 100 LEU A C 1
ATOM 736 O O . LEU A 1 100 ? -0.919 7.566 -5.739 1.00 91.44 100 LEU A O 1
ATOM 740 N N . THR A 1 101 ? -1.583 5.419 -5.874 1.00 90.75 101 THR A N 1
ATOM 741 C CA . THR A 1 101 ? -3.010 5.692 -5.675 1.00 90.75 101 THR A CA 1
ATOM 742 C C . THR A 1 101 ? -3.356 5.491 -4.205 1.00 90.75 101 THR A C 1
ATOM 744 O O . THR A 1 101 ? -3.011 4.469 -3.614 1.00 90.75 101 THR A O 1
ATOM 747 N N . VAL A 1 102 ? -4.030 6.476 -3.610 1.00 93.56 102 VAL A N 1
ATOM 748 C CA . VAL A 1 102 ? -4.410 6.476 -2.193 1.00 93.56 102 VAL A CA 1
ATOM 749 C C . VAL A 1 102 ? -5.877 6.874 -2.078 1.00 93.56 102 VAL A C 1
ATOM 751 O O . VAL A 1 102 ? -6.315 7.826 -2.725 1.00 93.56 102 VAL A O 1
ATOM 754 N N . ALA A 1 103 ? -6.641 6.155 -1.252 1.00 94.44 103 ALA A N 1
ATOM 755 C CA . ALA A 1 103 ? -8.013 6.533 -0.939 1.00 94.44 103 ALA A CA 1
ATOM 756 C C . ALA A 1 103 ? -8.049 7.917 -0.265 1.00 94.44 103 ALA A C 1
ATOM 758 O O . ALA A 1 103 ? -7.298 8.188 0.672 1.00 94.44 103 ALA A O 1
ATOM 759 N N . GLY A 1 104 ? -8.932 8.795 -0.747 1.00 93.62 104 GLY A N 1
ATOM 760 C CA . GLY A 1 104 ? -9.086 10.144 -0.208 1.00 93.62 104 GLY A CA 1
ATOM 761 C C . GLY A 1 104 ? -9.726 10.176 1.189 1.00 93.62 104 GLY A C 1
ATOM 762 O O . GLY A 1 104 ? -10.308 9.184 1.636 1.00 93.62 104 GLY A O 1
ATOM 763 N N . PRO A 1 105 ? -9.692 11.334 1.873 1.00 94.06 105 PRO A N 1
ATOM 764 C CA . PRO A 1 105 ? -10.164 11.467 3.253 1.00 94.06 105 PRO A CA 1
ATOM 765 C C . PRO A 1 105 ? -11.659 11.169 3.425 1.00 94.06 105 PRO A C 1
ATOM 767 O O . PRO A 1 105 ? -12.042 10.561 4.419 1.00 94.06 105 PRO A O 1
ATOM 770 N N . LEU A 1 106 ? -12.506 11.527 2.452 1.00 95.88 106 LEU A N 1
ATOM 771 C CA . LEU A 1 106 ? -13.941 11.210 2.503 1.00 95.88 106 LEU A CA 1
ATOM 772 C C . LEU A 1 106 ? -14.195 9.700 2.399 1.00 95.88 106 LEU A C 1
ATOM 774 O O . LEU A 1 106 ? -15.018 9.161 3.132 1.00 95.88 106 LEU A O 1
ATOM 778 N N . THR A 1 107 ? -13.451 9.006 1.536 1.00 93.81 107 THR A N 1
ATOM 779 C CA . THR A 1 107 ? -13.531 7.545 1.403 1.00 93.81 107 THR A CA 1
ATOM 780 C C . THR A 1 107 ? -13.049 6.842 2.670 1.00 93.81 107 THR A C 1
ATOM 782 O O . THR A 1 107 ? -13.662 5.865 3.091 1.00 93.81 107 THR A O 1
ATOM 785 N N . LEU A 1 108 ? -11.982 7.349 3.295 1.00 92.69 108 LEU A N 1
ATOM 786 C CA . LEU A 1 108 ? -11.463 6.826 4.560 1.00 92.69 108 LEU A CA 1
ATOM 787 C C . LEU A 1 108 ? -12.431 7.044 5.728 1.00 92.69 108 LEU A C 1
ATOM 789 O O . LEU A 1 108 ? -12.599 6.147 6.542 1.00 92.69 108 LEU A O 1
ATOM 793 N N . ALA A 1 109 ? -13.083 8.206 5.803 1.00 90.25 109 ALA A N 1
ATOM 794 C CA . ALA A 1 109 ? -14.034 8.517 6.871 1.00 90.25 109 ALA A CA 1
ATOM 795 C C . ALA A 1 109 ? -15.360 7.744 6.754 1.00 90.25 109 ALA A C 1
ATOM 797 O O . ALA A 1 109 ? -16.062 7.571 7.746 1.00 90.25 109 ALA A O 1
ATOM 798 N N . ALA A 1 110 ? -15.713 7.289 5.549 1.00 88.56 110 ALA A N 1
ATOM 799 C CA . ALA A 1 110 ? -16.952 6.560 5.289 1.00 88.56 110 ALA A CA 1
ATOM 800 C C . ALA A 1 110 ? -16.883 5.059 5.627 1.00 88.56 110 ALA A C 1
ATOM 802 O O . ALA A 1 110 ? -17.896 4.369 5.491 1.00 88.56 110 ALA A O 1
ATOM 803 N N . ARG A 1 111 ? -15.710 4.531 5.998 1.00 73.06 111 ARG A N 1
ATOM 804 C CA . ARG A 1 111 ? -15.496 3.103 6.272 1.00 73.06 111 ARG A CA 1
ATOM 805 C C . ARG A 1 111 ? -15.249 2.848 7.744 1.00 73.06 111 ARG A C 1
ATOM 807 O O . ARG A 1 111 ? -14.550 3.639 8.402 1.00 73.06 111 ARG A O 1
#

Mean predicted aligned error: 3.46 Å

Sequence (111 aa):
MIATALGSFAGHDYAACCRAVLGELVGRAPMPELPARGPGADMIGRAASLLPGLPVDLQPSGWRLAQGPSLIGRRARRMLGDDREIFVEHLADWPGTPTLTVAGPLTLAAR

pLDDT: mean 93.12, std 6.06, range [55.59, 97.94]

Organism: NCBI:txid553198

Nearest PDB structures (foldseek):
  1gp7-assembly3_C  TM=3.326E-01  e=7.851E+00  Ophiophagus hannah